Protein AF-A0A8S3BVC2-F1 (afdb_monomer)

Radius of gyration: 24.33 Å; Cα contacts (8 Å, |Δi|>4): 29; chains: 1; bounding box: 73×20×75 Å

pLDDT: mean 78.47, std 12.73, range [47.31, 93.12]

Secondary structure (DSSP, 8-state):
-HHHHHHHHHHHHHHHHHHHHHHHHHHHHHHHHHHHHHHHHHHHH--HHHHHHHHHHHHHHHHHHHHHHHHHHHHHHHHHHHHHHHS-TTS-HHHHHHHHHHHHHHHHHHHHHHHHHHHHHHHHHHHHHHHHHHHHHHHHHHT-

Solvent-accessible surface area (backbone atoms only — not comparable to full-atom values): 7921 Å² total; per-residue (Å²): 113,78,71,57,56,55,53,52,53,53,51,52,53,52,53,50,50,54,48,50,52,51,52,50,50,50,53,55,51,52,52,51,52,50,52,52,52,50,47,52,51,21,61,75,64,63,40,64,69,47,41,52,52,46,44,52,51,50,52,49,50,52,53,51,52,49,52,54,49,53,50,50,51,55,52,51,57,52,53,53,58,55,51,67,74,74,53,74,87,86,80,48,68,64,62,55,50,50,52,51,49,51,52,51,52,53,51,52,51,52,51,52,53,52,51,51,48,51,51,50,46,52,52,50,54,52,53,46,52,52,49,52,52,54,55,53,58,56,54,60,66,74,75,113

Mean predicted aligned error: 10.56 Å

Foldseek 3Di:
DVVVVVVVVVVVVVVVVVVVVVVVVVVVVVVVVVLVVLLVCCVVVLDLVSLVVSLVVLVVCLVVLVVVVVVVVVVVVVVVVVDVVPDDPPDCPPVVVVVVVVVVVVVVVSVVVNVVSVVSNVVSVVSSVVSVVVVVVVVVVVVD

Structure (mmCIF, N/CA/C/O backbone):
data_AF-A0A8S3BVC2-F1
#
_entry.id   AF-A0A8S3BVC2-F1
#
loop_
_atom_site.group_PDB
_atom_site.id
_atom_site.type_symbol
_atom_site.label_atom_id
_atom_site.label_alt_id
_atom_site.label_comp_id
_atom_site.label_asym_id
_atom_site.label_entity_id
_atom_site.label_seq_id
_atom_site.pdbx_PDB_ins_code
_atom_site.Cartn_x
_atom_site.Cartn_y
_atom_site.Cartn_z
_atom_site.occupancy
_atom_site.B_iso_or_equiv
_atom_site.auth_seq_id
_atom_site.auth_comp_id
_atom_site.auth_asym_id
_atom_site.auth_atom_id
_atom_site.pdbx_PDB_model_num
ATOM 1 N N . ILE A 1 1 ? -46.376 -0.079 21.364 1.00 54.66 1 ILE A N 1
ATOM 2 C CA . ILE A 1 1 ? -45.569 -0.757 22.411 1.00 54.66 1 ILE A CA 1
ATOM 3 C C . ILE A 1 1 ? -44.159 -0.161 22.379 1.00 54.66 1 ILE A C 1
ATOM 5 O O . ILE A 1 1 ? -43.435 -0.436 21.429 1.00 54.66 1 ILE A O 1
ATOM 9 N N . PRO A 1 2 ? -43.767 0.671 23.357 1.00 58.47 2 PRO A N 1
ATOM 10 C CA . PRO A 1 2 ? -42.506 1.430 23.322 1.00 58.47 2 PRO A CA 1
ATOM 11 C C . PRO A 1 2 ? -41.241 0.551 23.344 1.00 58.47 2 PRO A C 1
ATOM 13 O O . PRO A 1 2 ? -40.213 0.939 22.799 1.00 58.47 2 PRO A O 1
ATOM 16 N N . ARG A 1 3 ? -41.327 -0.673 23.888 1.00 56.53 3 ARG A N 1
ATOM 17 C CA . ARG A 1 3 ? -40.228 -1.658 23.869 1.00 56.53 3 ARG A CA 1
ATOM 18 C C . ARG A 1 3 ? -39.940 -2.253 22.486 1.00 56.5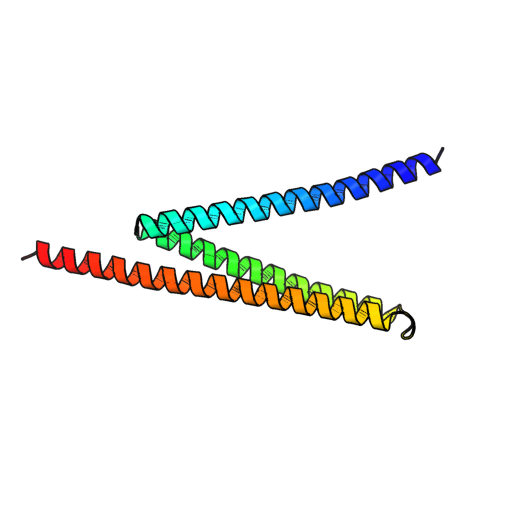3 3 ARG A C 1
ATOM 20 O O . ARG A 1 3 ? -38.829 -2.696 22.240 1.00 56.53 3 ARG A O 1
ATOM 27 N N . LEU A 1 4 ? -40.916 -2.262 21.576 1.00 55.09 4 LEU A N 1
ATOM 28 C CA . LEU A 1 4 ? -40.728 -2.824 20.233 1.00 55.09 4 LEU A CA 1
ATOM 29 C C . LEU A 1 4 ? -39.964 -1.845 19.323 1.00 55.09 4 LEU A C 1
ATOM 31 O O . LEU A 1 4 ? -39.118 -2.264 18.542 1.00 55.09 4 LEU A O 1
ATOM 35 N N . GLN A 1 5 ? -40.208 -0.537 19.477 1.00 55.53 5 GLN A N 1
ATOM 36 C CA . GLN A 1 5 ? -39.482 0.518 18.756 1.00 55.53 5 GLN A CA 1
ATOM 37 C C . GLN A 1 5 ? -37.995 0.573 19.124 1.00 55.53 5 GLN A C 1
ATOM 39 O O . GLN A 1 5 ? -37.171 0.802 18.247 1.00 55.53 5 GLN A O 1
ATOM 44 N N . THR A 1 6 ? -37.650 0.327 20.390 1.00 60.72 6 THR A N 1
ATOM 45 C CA . THR A 1 6 ? -36.255 0.310 20.866 1.00 60.72 6 THR A CA 1
ATOM 46 C C . THR A 1 6 ? -35.481 -0.900 20.345 1.00 60.72 6 THR A C 1
ATOM 48 O O . THR A 1 6 ? -34.317 -0.770 19.986 1.00 60.72 6 THR A O 1
ATOM 51 N N . VAL A 1 7 ? -36.122 -2.068 20.241 1.00 60.84 7 VAL A N 1
ATOM 52 C CA . VAL A 1 7 ? -35.497 -3.269 19.657 1.00 60.84 7 VAL A CA 1
ATOM 53 C C . VAL A 1 7 ? -35.303 -3.110 18.148 1.00 60.84 7 VAL A C 1
ATOM 55 O O . VAL A 1 7 ? -34.242 -3.446 17.627 1.00 60.84 7 VAL A O 1
ATOM 58 N N . LEU A 1 8 ? -36.291 -2.541 17.450 1.00 58.69 8 LEU A N 1
ATOM 59 C CA . LEU A 1 8 ? -36.182 -2.246 16.022 1.00 58.69 8 LEU A CA 1
ATOM 60 C C . LEU A 1 8 ? -35.085 -1.216 15.737 1.00 58.69 8 LEU A C 1
ATOM 62 O O . LEU A 1 8 ? -34.271 -1.482 14.865 1.00 58.69 8 LEU A O 1
ATOM 66 N N . SER A 1 9 ? -35.002 -0.109 16.490 1.00 58.19 9 SER A N 1
ATOM 67 C CA . SER A 1 9 ? -33.956 0.906 16.279 1.00 58.19 9 SER A CA 1
ATOM 68 C C . SER A 1 9 ? -32.550 0.366 16.549 1.00 58.19 9 SER A C 1
ATOM 70 O O . SER A 1 9 ? -31.628 0.651 15.791 1.00 58.19 9 SER A O 1
ATOM 72 N N . PHE A 1 10 ? -32.393 -0.456 17.591 1.00 60.22 10 PHE A N 1
ATOM 73 C CA . PHE A 1 10 ? -31.116 -1.090 17.921 1.00 60.22 10 PHE A CA 1
ATOM 74 C C . PHE A 1 10 ? -30.683 -2.092 16.842 1.00 60.22 10 PHE A C 1
ATOM 76 O O . PHE A 1 10 ? -29.515 -2.133 16.461 1.00 60.22 10 PHE A O 1
ATOM 83 N N . SER A 1 11 ? -31.637 -2.851 16.290 1.00 61.38 11 SER A N 1
ATOM 84 C CA . SER A 1 11 ? -31.380 -3.758 15.172 1.00 61.38 11 SER A CA 1
ATOM 85 C C . SER A 1 11 ? -30.939 -2.996 13.919 1.00 61.38 11 SER A C 1
ATOM 87 O O . SER A 1 11 ? -29.993 -3.425 13.263 1.00 61.38 11 SER A O 1
ATOM 89 N N . THR A 1 12 ? -31.559 -1.859 13.583 1.00 67.62 12 THR A N 1
ATOM 90 C CA . THR A 1 12 ? -31.132 -1.056 12.424 1.00 67.62 12 THR A CA 1
ATOM 91 C C . THR A 1 12 ? -29.743 -0.450 12.613 1.00 67.62 12 THR A C 1
ATOM 93 O O . THR A 1 12 ? -28.982 -0.398 11.649 1.00 67.62 12 THR A O 1
ATOM 96 N N . ASP A 1 13 ? -29.385 -0.019 13.825 1.00 67.81 13 ASP A N 1
ATOM 97 C CA . ASP A 1 13 ? -28.065 0.560 14.106 1.00 67.81 13 ASP A CA 1
ATOM 98 C C . ASP A 1 13 ? -26.930 -0.469 14.009 1.00 67.81 13 ASP A C 1
ATOM 100 O O . ASP A 1 13 ? -25.862 -0.152 13.475 1.00 67.81 13 ASP A O 1
ATOM 104 N N . ILE A 1 14 ? -27.157 -1.708 14.458 1.00 71.69 14 ILE A N 1
ATOM 105 C CA . ILE A 1 14 ? -26.187 -2.805 14.299 1.00 71.69 14 ILE A CA 1
ATOM 106 C C . ILE A 1 14 ? -25.999 -3.134 12.816 1.00 71.69 14 ILE A C 1
ATOM 108 O O . ILE A 1 14 ? -24.871 -3.098 12.323 1.00 71.69 14 ILE A O 1
ATOM 112 N N . TYR A 1 15 ? -27.098 -3.345 12.081 1.00 70.94 15 TYR A N 1
ATOM 113 C CA . TYR A 1 15 ? -27.049 -3.621 10.641 1.00 70.94 15 TYR A CA 1
ATOM 114 C C . TYR A 1 15 ? -26.345 -2.507 9.862 1.00 70.94 15 TYR A C 1
ATOM 116 O O . TYR A 1 15 ? -25.590 -2.770 8.929 1.00 70.94 15 TYR A O 1
ATOM 124 N N . ARG A 1 16 ? -26.557 -1.244 10.248 1.00 74.50 16 ARG A N 1
ATOM 125 C CA . ARG A 1 16 ? -25.924 -0.101 9.587 1.00 74.50 16 ARG A CA 1
ATOM 126 C C . ARG A 1 16 ? -24.416 -0.046 9.839 1.00 74.50 16 ARG A C 1
ATOM 128 O O . ARG A 1 16 ? -23.676 0.314 8.925 1.00 74.50 16 ARG A O 1
ATOM 135 N N . ARG A 1 17 ? -23.951 -0.413 11.040 1.00 75.06 17 ARG A N 1
ATOM 136 C CA . ARG A 1 17 ? -22.513 -0.508 11.349 1.00 75.06 17 ARG A CA 1
ATOM 137 C C . ARG A 1 17 ? -21.854 -1.661 10.601 1.00 75.06 17 ARG A C 1
ATOM 139 O O . ARG A 1 17 ? -20.815 -1.445 9.985 1.00 75.06 17 ARG A O 1
ATOM 146 N N . GLU A 1 18 ? -22.462 -2.843 10.600 1.00 81.12 18 GLU A N 1
ATOM 147 C CA . GLU A 1 18 ? -21.939 -4.003 9.865 1.00 81.12 18 GLU A CA 1
ATOM 148 C C . GLU A 1 18 ? -21.882 -3.743 8.357 1.00 81.12 18 GLU A C 1
ATOM 150 O O . GLU A 1 18 ? -20.869 -4.024 7.718 1.00 81.12 18 GLU A O 1
ATOM 155 N N . LEU A 1 19 ? -22.918 -3.110 7.795 1.00 81.44 19 LEU A N 1
ATOM 156 C CA . LEU A 1 19 ? -22.931 -2.691 6.396 1.00 81.44 19 LEU A CA 1
ATOM 157 C C . LEU A 1 19 ? -21.811 -1.685 6.096 1.00 81.44 19 LEU A C 1
ATOM 159 O O . LEU A 1 19 ? -21.128 -1.818 5.083 1.00 81.44 19 LEU A O 1
ATOM 163 N N . ALA A 1 20 ? -21.589 -0.697 6.970 1.00 80.44 20 ALA A N 1
ATOM 164 C CA . ALA A 1 20 ? -20.514 0.280 6.799 1.00 80.44 20 ALA A CA 1
ATOM 165 C C . ALA A 1 20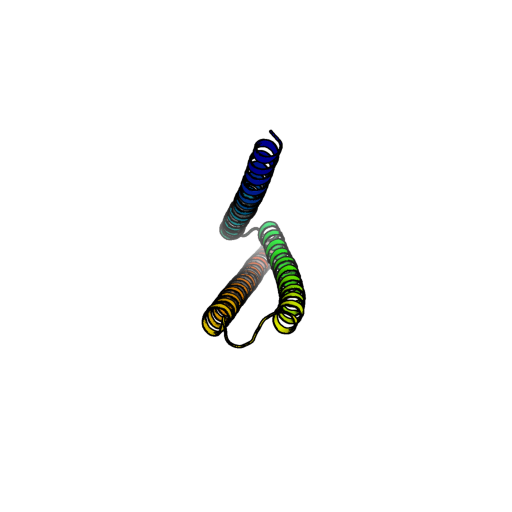 ? -19.125 -0.381 6.827 1.00 80.44 20 ALA A C 1
ATOM 167 O O . ALA A 1 20 ? -18.287 -0.069 5.981 1.00 80.44 20 ALA A O 1
ATOM 168 N N . PHE A 1 21 ? -18.900 -1.333 7.739 1.00 80.12 21 PHE A N 1
ATOM 169 C CA . PHE A 1 21 ? -17.676 -2.138 7.771 1.00 80.12 21 PHE A CA 1
ATOM 170 C C . PHE A 1 21 ? -17.513 -2.989 6.507 1.00 80.12 21 PHE A C 1
ATOM 172 O O . PHE A 1 21 ? -16.428 -3.015 5.929 1.00 80.12 21 PHE A O 1
ATOM 179 N N . GLY A 1 22 ? -18.583 -3.635 6.038 1.00 85.88 22 GLY A N 1
ATOM 180 C CA . GLY A 1 22 ? -18.565 -4.421 4.804 1.00 85.88 22 GLY A CA 1
ATOM 181 C C . GLY A 1 22 ? -18.206 -3.576 3.581 1.00 85.88 22 GLY A C 1
ATOM 182 O O . GLY A 1 22 ? -17.328 -3.948 2.804 1.00 85.88 22 GLY A O 1
ATOM 183 N N . ILE A 1 23 ? -18.818 -2.396 3.443 1.00 89.75 23 ILE A N 1
ATOM 184 C CA . ILE A 1 23 ? -18.512 -1.448 2.363 1.00 89.75 23 ILE A CA 1
ATOM 185 C C . ILE A 1 23 ? -17.051 -0.986 2.445 1.00 89.75 23 ILE A C 1
ATOM 187 O O . ILE A 1 23 ? -16.359 -0.974 1.427 1.00 89.75 23 ILE A O 1
ATOM 191 N N . LEU A 1 24 ? -16.556 -0.652 3.641 1.00 83.44 24 LEU A N 1
ATOM 192 C CA . LEU A 1 24 ? -15.162 -0.253 3.844 1.00 83.44 24 LEU A CA 1
ATOM 193 C C . LEU A 1 24 ? -14.188 -1.348 3.382 1.00 83.44 24 LEU A C 1
ATOM 195 O O . LEU A 1 24 ? -13.210 -1.059 2.693 1.00 83.44 24 LEU A O 1
ATOM 199 N N . LEU A 1 25 ? -14.480 -2.607 3.713 1.00 86.69 25 LEU A N 1
ATOM 200 C CA . LEU A 1 25 ? -13.650 -3.758 3.359 1.00 86.69 25 LEU A CA 1
ATOM 201 C C . LEU A 1 25 ? -13.620 -3.985 1.839 1.00 86.69 25 LEU A C 1
ATOM 203 O O . LEU A 1 25 ? -12.555 -4.223 1.269 1.00 86.69 25 LEU A O 1
ATOM 207 N N . VAL A 1 26 ? -14.761 -3.813 1.163 1.00 91.75 26 VAL A N 1
ATOM 208 C CA . VAL A 1 26 ? -14.852 -3.861 -0.308 1.00 91.75 26 VAL A CA 1
ATOM 209 C C . VAL A 1 26 ? -14.045 -2.735 -0.959 1.00 91.75 26 VAL A C 1
ATOM 211 O O . VAL A 1 26 ? -13.338 -2.974 -1.941 1.00 91.75 26 VAL A O 1
ATOM 214 N N . ILE A 1 27 ? -14.101 -1.515 -0.419 1.00 90.50 27 ILE A N 1
ATOM 215 C CA . ILE A 1 27 ? -13.327 -0.375 -0.936 1.00 90.50 27 ILE A CA 1
ATOM 216 C C . ILE A 1 27 ? -11.824 -0.643 -0.801 1.00 90.50 27 ILE A C 1
ATOM 218 O O . ILE A 1 27 ? -11.090 -0.514 -1.778 1.00 90.50 27 ILE A O 1
ATOM 222 N N . ILE A 1 28 ? -11.362 -1.069 0.376 1.00 88.88 28 ILE A N 1
ATOM 223 C CA . ILE A 1 28 ? -9.941 -1.360 0.613 1.00 88.88 28 ILE A CA 1
ATOM 224 C C . ILE A 1 28 ? -9.469 -2.516 -0.280 1.00 88.88 28 ILE A C 1
ATOM 226 O O . ILE A 1 28 ? -8.414 -2.418 -0.908 1.00 88.88 28 ILE A O 1
ATOM 230 N N . GLY A 1 29 ? -10.262 -3.586 -0.389 1.00 89.56 29 GLY A N 1
ATOM 231 C CA . GLY A 1 29 ? -9.930 -4.746 -1.215 1.00 89.56 29 GLY A CA 1
ATOM 232 C C . GLY A 1 29 ? -9.854 -4.412 -2.706 1.00 89.56 29 GLY A C 1
ATOM 233 O O . GLY A 1 29 ? -8.878 -4.756 -3.371 1.00 89.56 29 GLY A O 1
ATOM 234 N N . SER A 1 30 ? -10.847 -3.689 -3.231 1.00 92.50 30 SER A N 1
ATOM 235 C CA . SER A 1 30 ? -10.854 -3.261 -4.636 1.00 92.50 30 SER A CA 1
A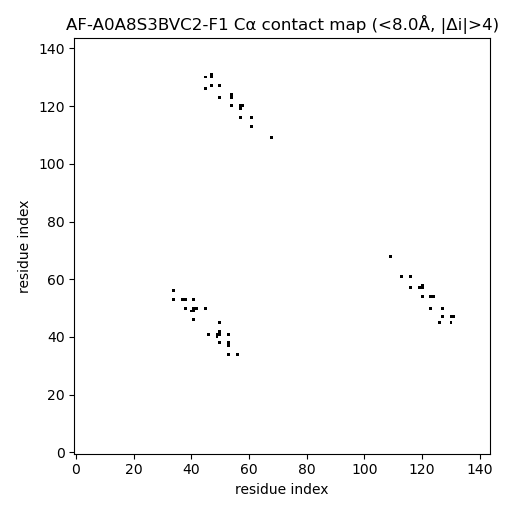TOM 236 C C . SER A 1 30 ? -9.698 -2.314 -4.956 1.00 92.50 30 SER A C 1
ATOM 238 O O . SER A 1 30 ? -9.037 -2.483 -5.982 1.00 92.50 30 SER A O 1
ATOM 240 N N . PHE A 1 31 ? -9.383 -1.378 -4.058 1.00 90.19 31 PHE A N 1
ATOM 241 C CA . PHE A 1 31 ? -8.241 -0.482 -4.221 1.00 90.19 31 PHE A CA 1
ATOM 242 C C . PHE A 1 31 ? -6.912 -1.248 -4.228 1.00 90.19 31 PHE A C 1
ATOM 244 O O . PHE A 1 31 ? -6.067 -1.005 -5.089 1.00 90.19 31 PHE A O 1
ATOM 251 N N . GLY A 1 32 ? -6.756 -2.230 -3.332 1.00 88.94 32 GLY A N 1
ATOM 252 C CA . GLY A 1 32 ? -5.588 -3.111 -3.297 1.00 88.94 32 GLY A CA 1
ATOM 253 C C . GLY A 1 32 ? -5.379 -3.853 -4.618 1.00 88.94 32 GLY A C 1
ATOM 254 O O . GLY A 1 32 ? -4.288 -3.803 -5.184 1.00 88.94 32 GLY A O 1
ATOM 255 N N . ILE A 1 33 ? -6.440 -4.456 -5.164 1.00 92.75 33 ILE A N 1
ATOM 256 C CA . ILE A 1 33 ? -6.392 -5.159 -6.456 1.00 92.75 33 ILE A CA 1
ATOM 257 C C . ILE A 1 33 ? -5.977 -4.208 -7.586 1.00 92.75 33 ILE A C 1
ATOM 259 O O . ILE A 1 33 ? -5.120 -4.557 -8.400 1.00 92.75 33 ILE A O 1
ATOM 263 N N . LEU A 1 34 ? -6.540 -2.996 -7.629 1.00 91.81 34 LEU A N 1
ATOM 264 C CA . LEU A 1 34 ? -6.1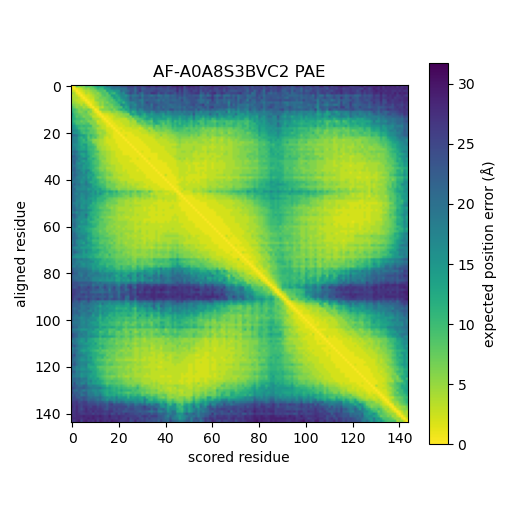92 -1.996 -8.643 1.00 91.81 34 LEU A CA 1
ATOM 265 C C . LEU A 1 34 ? -4.710 -1.613 -8.587 1.00 91.81 34 LEU A C 1
ATOM 267 O O . LEU A 1 34 ? -4.063 -1.543 -9.632 1.00 91.81 34 LEU A O 1
ATOM 271 N N . ILE A 1 35 ? -4.157 -1.414 -7.388 1.00 90.94 35 ILE A N 1
ATOM 272 C CA . ILE A 1 35 ? -2.734 -1.101 -7.201 1.00 90.94 35 ILE A CA 1
ATOM 273 C C . ILE A 1 35 ? -1.859 -2.261 -7.677 1.00 90.94 35 ILE A C 1
ATOM 275 O O . ILE A 1 35 ? -0.879 -2.031 -8.385 1.00 90.94 35 ILE A O 1
ATOM 279 N N . THR A 1 36 ? -2.213 -3.503 -7.341 1.00 91.31 36 THR A N 1
ATOM 280 C CA . THR A 1 36 ? -1.458 -4.686 -7.776 1.00 91.31 36 THR A CA 1
ATOM 281 C C . THR A 1 36 ? -1.471 -4.834 -9.296 1.00 91.31 36 THR A C 1
ATOM 283 O O . THR A 1 36 ? -0.416 -5.038 -9.897 1.00 91.31 36 THR A O 1
ATOM 286 N N . ILE A 1 37 ? -2.635 -4.678 -9.934 1.00 93.12 37 ILE A N 1
ATOM 287 C CA . ILE A 1 37 ? -2.757 -4.720 -11.398 1.00 93.12 37 ILE A CA 1
ATOM 288 C C . ILE A 1 37 ? -1.931 -3.596 -12.029 1.00 93.12 37 ILE A C 1
ATOM 290 O O . ILE A 1 37 ? -1.192 -3.837 -12.983 1.00 93.12 37 ILE A O 1
ATOM 294 N N . HIS A 1 38 ? -2.008 -2.379 -11.487 1.00 90.81 38 HIS A N 1
ATOM 295 C CA . HIS A 1 38 ? -1.241 -1.247 -11.998 1.00 90.81 38 HIS A CA 1
ATOM 296 C C . HIS A 1 38 ? 0.270 -1.481 -11.881 1.00 90.81 38 HIS A C 1
ATOM 298 O O . HIS A 1 38 ? 0.997 -1.259 -12.849 1.00 90.81 38 HIS A O 1
ATOM 304 N N . GLY A 1 39 ? 0.734 -1.999 -10.741 1.00 89.38 39 GLY A N 1
ATOM 305 C CA . GLY A 1 39 ? 2.130 -2.375 -10.526 1.00 89.38 39 GLY A CA 1
ATOM 306 C C . GLY A 1 39 ? 2.603 -3.454 -11.500 1.00 89.38 39 GLY A C 1
ATOM 307 O O . GLY A 1 39 ? 3.675 -3.321 -12.088 1.00 89.38 39 GLY A O 1
ATOM 308 N N . LEU A 1 40 ? 1.777 -4.475 -11.749 1.00 92.62 40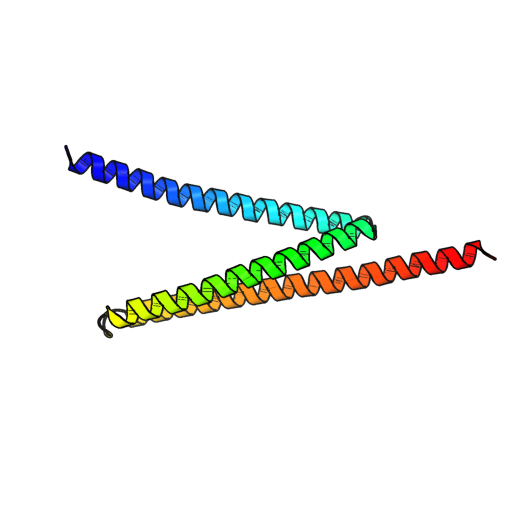 LEU A N 1
ATOM 309 C CA . LEU A 1 40 ? 2.078 -5.531 -12.716 1.00 92.62 40 LEU A CA 1
ATOM 310 C C . LEU A 1 40 ? 2.194 -4.978 -14.144 1.00 92.62 40 LEU A C 1
ATOM 312 O O . LEU A 1 40 ? 3.154 -5.285 -14.849 1.00 92.62 40 LEU A O 1
ATOM 316 N N . ILE A 1 41 ? 1.254 -4.130 -14.571 1.00 91.31 41 ILE A N 1
ATOM 317 C CA . ILE A 1 41 ? 1.288 -3.506 -15.902 1.00 91.31 41 ILE A CA 1
ATOM 318 C C . ILE A 1 41 ? 2.507 -2.585 -16.029 1.00 91.31 41 ILE A C 1
ATOM 320 O O . ILE A 1 41 ? 3.198 -2.621 -17.050 1.00 91.31 41 ILE A O 1
ATOM 324 N N . ALA A 1 42 ? 2.803 -1.774 -15.011 1.00 87.75 42 ALA A N 1
ATOM 325 C CA . ALA A 1 42 ? 3.970 -0.896 -15.001 1.00 87.75 42 ALA A CA 1
ATOM 326 C C . ALA A 1 42 ? 5.279 -1.696 -15.108 1.00 87.75 42 ALA A C 1
ATOM 328 O O . ALA A 1 42 ? 6.161 -1.323 -15.882 1.00 87.75 42 ALA A O 1
ATOM 329 N N . PHE A 1 43 ? 5.364 -2.827 -14.402 1.00 86.31 43 PHE A N 1
ATOM 330 C CA . PHE A 1 43 ? 6.502 -3.739 -14.455 1.00 86.31 43 PHE A CA 1
ATOM 331 C C . PHE A 1 43 ? 6.672 -4.380 -15.838 1.00 86.31 43 PHE A C 1
ATOM 333 O O . PHE A 1 43 ? 7.751 -4.308 -16.412 1.00 86.31 43 PHE A O 1
ATOM 340 N N . VAL A 1 44 ? 5.608 -4.955 -16.410 1.00 88.75 44 VAL A N 1
ATOM 341 C CA . VAL A 1 44 ? 5.672 -5.646 -17.713 1.00 88.75 44 VAL A CA 1
ATOM 342 C C . VAL A 1 44 ? 5.949 -4.675 -18.859 1.00 88.75 44 VAL A C 1
ATOM 344 O O . VAL A 1 44 ? 6.714 -4.980 -19.770 1.00 88.75 44 VAL A O 1
ATOM 347 N N . THR A 1 45 ? 5.320 -3.500 -18.843 1.00 87.62 45 THR A N 1
ATOM 348 C CA . THR A 1 45 ? 5.454 -2.539 -19.946 1.00 87.62 45 THR A CA 1
ATOM 349 C C . THR A 1 45 ? 6.756 -1.745 -19.899 1.00 87.62 45 THR A C 1
ATOM 351 O O . THR A 1 45 ? 7.103 -1.131 -20.910 1.00 87.62 45 THR A O 1
ATOM 354 N N . LEU A 1 46 ? 7.447 -1.717 -18.748 1.00 83.75 46 LEU A N 1
ATOM 355 C CA . LEU A 1 46 ? 8.668 -0.936 -18.491 1.00 83.75 46 LEU A CA 1
ATOM 356 C C . LEU A 1 46 ? 8.575 0.527 -18.964 1.00 83.75 46 LEU A C 1
ATOM 358 O O . LEU A 1 46 ? 9.572 1.178 -19.278 1.00 83.75 46 LEU A O 1
ATOM 362 N N . ARG A 1 47 ? 7.359 1.079 -19.029 1.00 85.62 47 ARG A N 1
ATOM 363 C CA . ARG A 1 47 ? 7.138 2.467 -19.428 1.00 85.62 47 ARG A CA 1
ATOM 364 C C . ARG A 1 47 ? 7.420 3.366 -18.235 1.00 85.62 47 ARG A C 1
ATOM 366 O O . ARG A 1 47 ? 6.696 3.320 -17.244 1.00 85.62 47 ARG A O 1
ATOM 373 N N . LEU A 1 48 ? 8.407 4.252 -18.378 1.00 83.06 48 LEU A N 1
ATOM 374 C CA . LEU A 1 48 ? 8.808 5.210 -17.337 1.00 83.06 48 LEU A CA 1
ATOM 375 C C . LEU A 1 48 ? 7.627 5.985 -16.748 1.00 83.06 48 LEU A C 1
ATOM 377 O O . LEU A 1 48 ? 7.570 6.191 -15.541 1.00 83.06 48 LEU A O 1
ATOM 381 N N . ILE A 1 49 ? 6.669 6.390 -17.586 1.00 85.69 49 ILE A N 1
ATOM 382 C CA . ILE A 1 49 ? 5.504 7.145 -17.123 1.00 85.69 49 ILE A CA 1
ATOM 383 C C . ILE A 1 49 ? 4.574 6.303 -16.238 1.00 85.69 49 ILE A C 1
ATOM 385 O O . ILE A 1 49 ? 4.096 6.808 -15.229 1.00 85.69 49 ILE A O 1
ATOM 389 N N . LEU A 1 50 ? 4.381 5.013 -16.545 1.00 86.38 50 LEU A N 1
ATOM 390 C CA . LEU A 1 50 ? 3.594 4.108 -15.700 1.00 86.38 50 LEU A CA 1
ATOM 391 C C . LEU A 1 50 ? 4.327 3.804 -14.387 1.00 86.38 50 LEU A C 1
ATOM 393 O O . LEU A 1 50 ? 3.705 3.819 -13.331 1.00 86.38 50 LEU A O 1
ATOM 397 N N . LEU A 1 51 ? 5.647 3.597 -14.435 1.00 88.69 51 LEU A N 1
ATOM 398 C CA . LEU A 1 51 ? 6.466 3.384 -13.236 1.00 88.69 51 LEU A CA 1
ATOM 399 C C . LEU A 1 51 ? 6.449 4.607 -12.304 1.00 88.69 51 LEU A C 1
ATOM 401 O O . LEU A 1 51 ? 6.303 4.442 -11.097 1.00 88.69 51 LEU A O 1
ATOM 405 N N . ARG A 1 52 ? 6.515 5.831 -12.850 1.00 88.44 52 ARG A N 1
ATOM 406 C CA . ARG A 1 52 ? 6.381 7.083 -12.078 1.00 88.44 52 ARG A CA 1
ATOM 407 C C . ARG A 1 52 ? 5.018 7.201 -11.404 1.00 88.44 52 ARG A C 1
ATOM 409 O O . ARG A 1 52 ? 4.957 7.537 -10.227 1.00 88.44 52 ARG A O 1
ATOM 416 N N . ILE A 1 53 ? 3.938 6.936 -12.143 1.00 90.25 53 ILE A N 1
ATOM 417 C CA . ILE A 1 53 ? 2.573 6.992 -11.599 1.00 90.25 53 ILE A CA 1
ATOM 418 C C . ILE A 1 53 ? 2.424 5.972 -10.467 1.00 90.25 53 ILE A C 1
ATOM 420 O O . ILE A 1 53 ? 1.960 6.329 -9.386 1.00 90.25 53 ILE A O 1
ATOM 424 N N . PHE A 1 54 ? 2.889 4.739 -10.678 1.00 90.56 54 PHE A N 1
ATOM 425 C CA . PHE A 1 54 ? 2.867 3.701 -9.655 1.00 90.56 54 PHE A CA 1
ATOM 426 C C . PHE A 1 54 ? 3.674 4.096 -8.410 1.00 90.56 54 PHE A C 1
ATOM 428 O O . PHE A 1 54 ? 3.178 3.961 -7.294 1.00 90.56 54 PHE A O 1
ATOM 435 N N . GLU A 1 55 ? 4.873 4.659 -8.581 1.00 90.81 55 GLU A N 1
ATOM 436 C CA . GLU A 1 55 ? 5.673 5.163 -7.462 1.00 90.81 55 GLU A CA 1
ATOM 437 C C . GLU A 1 55 ? 4.936 6.257 -6.670 1.00 90.81 55 GLU A C 1
ATOM 439 O O . GLU A 1 55 ? 4.891 6.210 -5.440 1.00 90.81 55 GLU A O 1
ATOM 444 N N . CYS A 1 56 ? 4.314 7.219 -7.359 1.00 91.62 56 CYS A N 1
ATOM 445 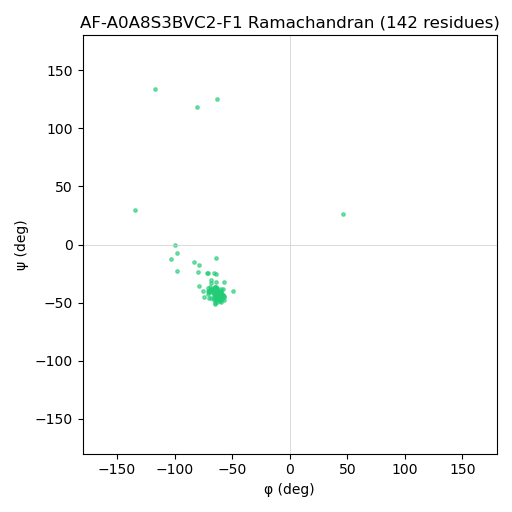C CA . CYS A 1 56 ? 3.509 8.259 -6.719 1.00 91.62 56 CYS A CA 1
ATOM 446 C C . CYS A 1 56 ? 2.333 7.665 -5.927 1.00 91.62 56 CYS A C 1
ATOM 448 O O . CYS A 1 56 ? 2.062 8.120 -4.815 1.00 91.62 56 CYS A O 1
ATOM 450 N N . CYS A 1 57 ? 1.664 6.634 -6.453 1.00 91.06 57 CYS A N 1
ATOM 451 C CA . CYS A 1 57 ? 0.605 5.926 -5.734 1.00 91.06 57 CYS A CA 1
ATOM 452 C C . CYS A 1 57 ? 1.124 5.261 -4.448 1.00 91.06 57 CYS A C 1
ATOM 454 O O . CYS A 1 57 ? 0.469 5.366 -3.411 1.00 91.06 57 CYS A O 1
ATOM 456 N N . LEU A 1 58 ? 2.301 4.625 -4.483 1.00 90.81 58 LEU A N 1
ATOM 457 C CA . LEU A 1 58 ? 2.908 4.008 -3.296 1.00 90.81 58 LEU A CA 1
ATOM 458 C C . LEU A 1 58 ? 3.265 5.047 -2.223 1.00 90.81 58 LEU A C 1
ATOM 460 O O . LEU A 1 58 ? 2.986 4.832 -1.043 1.00 90.81 58 LEU A O 1
ATOM 464 N N . TRP A 1 59 ? 3.817 6.197 -2.619 1.00 91.38 59 TRP A N 1
ATOM 465 C CA . TRP A 1 59 ? 4.078 7.306 -1.695 1.00 91.38 59 TRP A CA 1
ATOM 466 C C . TRP A 1 59 ? 2.800 7.839 -1.052 1.00 91.38 59 TRP A C 1
ATOM 468 O O . TRP A 1 59 ? 2.756 8.055 0.158 1.00 91.38 59 TRP A O 1
ATOM 478 N N . PHE A 1 60 ? 1.748 8.018 -1.849 1.00 91.25 60 PHE A N 1
ATOM 479 C CA . PHE A 1 60 ? 0.461 8.495 -1.356 1.00 91.25 60 PHE A CA 1
ATOM 480 C C . PHE A 1 60 ? -0.153 7.529 -0.332 1.00 91.25 60 PHE A C 1
ATOM 482 O O . PHE A 1 60 ? -0.595 7.961 0.733 1.00 91.25 60 PHE A O 1
ATOM 489 N N . LEU A 1 61 ? -0.103 6.221 -0.606 1.00 90.00 61 LEU A N 1
ATOM 490 C CA . LEU A 1 61 ? -0.519 5.176 0.335 1.00 90.00 61 LEU A CA 1
ATOM 491 C C . LEU A 1 61 ? 0.267 5.221 1.641 1.00 90.00 61 LEU A C 1
ATOM 493 O O . LEU A 1 61 ? -0.322 5.095 2.711 1.00 90.00 61 LEU A O 1
ATOM 497 N N . MET A 1 62 ? 1.582 5.415 1.560 1.00 89.25 62 MET A N 1
ATOM 498 C CA . MET A 1 62 ? 2.435 5.478 2.740 1.00 89.25 62 MET A CA 1
ATOM 499 C C . MET A 1 62 ? 2.106 6.699 3.610 1.00 89.25 62 MET A C 1
ATOM 501 O O . MET A 1 62 ? 2.016 6.574 4.829 1.00 89.25 62 MET A O 1
ATOM 505 N N . ILE A 1 63 ? 1.860 7.863 2.997 1.00 90.69 63 ILE A N 1
ATOM 506 C CA . ILE A 1 63 ? 1.480 9.089 3.717 1.00 90.69 63 ILE A CA 1
ATOM 507 C C . ILE A 1 63 ? 0.109 8.927 4.381 1.00 90.69 63 ILE A C 1
ATOM 509 O O . ILE A 1 63 ? -0.031 9.229 5.566 1.00 90.69 63 ILE A O 1
ATOM 513 N N . ILE A 1 64 ? -0.895 8.428 3.651 1.00 90.00 64 ILE A N 1
ATOM 514 C CA . ILE A 1 64 ? -2.239 8.214 4.208 1.00 90.00 64 ILE A CA 1
ATOM 515 C C . ILE A 1 64 ? -2.206 7.163 5.315 1.00 90.00 64 ILE A C 1
ATOM 517 O O . ILE A 1 64 ? -2.751 7.402 6.390 1.00 90.00 64 ILE A O 1
ATOM 521 N N . GLY A 1 65 ? -1.558 6.021 5.078 1.00 87.06 65 GLY A N 1
ATOM 522 C CA . GLY A 1 65 ? -1.428 4.956 6.070 1.00 87.06 65 GLY A CA 1
ATOM 523 C C . GLY A 1 65 ? -0.726 5.442 7.337 1.00 87.06 65 GLY A C 1
ATOM 524 O O . GLY A 1 65 ? -1.203 5.183 8.441 1.00 87.06 65 GLY A O 1
ATOM 525 N N . GLY A 1 66 ? 0.343 6.229 7.182 1.00 86.69 66 GLY A N 1
ATOM 526 C CA . GLY A 1 66 ? 1.034 6.879 8.293 1.00 86.69 66 GLY A CA 1
ATOM 527 C C . GLY A 1 66 ? 0.136 7.851 9.062 1.00 86.69 66 GLY A C 1
ATOM 528 O O . GLY A 1 66 ? 0.067 7.777 10.287 1.00 86.69 66 GLY A O 1
ATOM 529 N N . ALA A 1 67 ? -0.606 8.718 8.367 1.00 89.06 67 ALA A N 1
ATOM 530 C CA . ALA A 1 67 ? -1.527 9.665 8.997 1.00 89.06 67 ALA A CA 1
ATOM 531 C C . ALA A 1 67 ? -2.647 8.956 9.777 1.00 89.06 67 ALA A C 1
ATOM 533 O O . ALA A 1 67 ? -2.908 9.306 10.927 1.00 89.06 67 ALA A O 1
ATOM 534 N N . VAL A 1 68 ? -3.267 7.926 9.188 1.00 86.75 68 VAL A N 1
ATOM 535 C CA . VAL A 1 68 ? -4.297 7.108 9.853 1.00 86.75 68 VAL A CA 1
ATOM 536 C C . VAL A 1 68 ? -3.719 6.394 11.075 1.00 86.75 68 VAL A C 1
ATOM 538 O O . VAL A 1 68 ? -4.358 6.385 12.126 1.00 86.75 68 VAL A O 1
ATOM 541 N N . GLY A 1 69 ? -2.499 5.858 10.977 1.00 84.25 69 GLY A N 1
ATOM 542 C CA . GLY A 1 69 ? -1.802 5.235 12.104 1.00 84.25 69 GLY A CA 1
ATOM 543 C C . GLY A 1 69 ? -1.548 6.208 13.258 1.00 84.25 69 GLY A C 1
ATOM 544 O O . GLY A 1 69 ? -1.869 5.896 14.402 1.00 84.25 69 GLY A O 1
ATOM 545 N N . ILE A 1 70 ? -1.041 7.411 12.967 1.00 86.56 70 ILE A N 1
ATOM 546 C CA . ILE A 1 70 ? -0.783 8.449 13.980 1.00 86.56 70 ILE A CA 1
ATOM 547 C C . ILE A 1 70 ? -2.086 8.879 14.661 1.00 86.56 70 ILE A C 1
ATOM 549 O O . ILE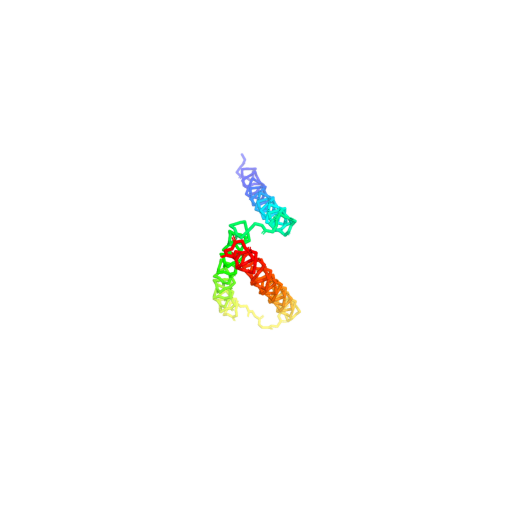 A 1 70 ? -2.148 8.928 15.889 1.00 86.56 70 ILE A O 1
ATOM 553 N N . ILE A 1 71 ? -3.140 9.147 13.883 1.00 86.56 71 ILE A N 1
ATOM 554 C CA . ILE A 1 71 ? -4.459 9.504 14.423 1.00 86.56 71 ILE A CA 1
ATOM 555 C C . ILE A 1 71 ? -4.983 8.372 15.315 1.00 86.56 71 ILE A C 1
ATOM 557 O O . ILE A 1 71 ? -5.426 8.635 16.431 1.00 86.56 71 ILE A O 1
ATOM 561 N N . GLY A 1 72 ? -4.875 7.119 14.867 1.00 82.75 72 GLY A N 1
ATOM 562 C CA . GLY A 1 72 ? -5.285 5.947 15.640 1.00 82.75 72 GLY A CA 1
ATOM 563 C C . GLY A 1 72 ? -4.579 5.846 16.993 1.00 82.75 72 GLY A C 1
ATOM 564 O O . GLY A 1 72 ? -5.239 5.633 18.007 1.00 82.75 72 GLY A O 1
ATOM 565 N N . ILE A 1 73 ? -3.262 6.077 17.036 1.00 82.38 73 ILE A N 1
ATOM 566 C CA . ILE A 1 73 ? -2.479 6.054 18.283 1.00 82.38 73 ILE A CA 1
ATOM 567 C C . ILE A 1 73 ? -2.904 7.187 19.227 1.00 82.38 73 ILE A C 1
ATOM 569 O O . ILE A 1 73 ? -3.077 6.955 20.424 1.00 82.38 73 ILE A O 1
ATOM 573 N N . ILE A 1 74 ? -3.108 8.402 18.705 1.00 84.50 74 ILE A N 1
ATOM 574 C CA . ILE A 1 74 ? -3.541 9.549 19.517 1.00 84.50 74 ILE A CA 1
ATOM 575 C C . ILE A 1 74 ? -4.899 9.253 20.159 1.00 84.50 74 ILE A C 1
ATOM 577 O O . ILE A 1 74 ? -5.050 9.414 21.370 1.00 84.50 74 ILE A O 1
ATOM 581 N N . PHE A 1 75 ? -5.870 8.771 19.382 1.00 81.88 75 PHE A N 1
ATOM 582 C CA . PHE A 1 75 ? -7.192 8.429 19.907 1.00 81.88 75 PHE A CA 1
ATOM 583 C C . PHE A 1 75 ? -7.146 7.263 20.900 1.00 81.88 75 PHE A C 1
ATOM 585 O O . PHE A 1 75 ? -7.781 7.358 21.948 1.00 81.88 75 PHE A O 1
ATOM 592 N N . ALA A 1 76 ? -6.364 6.211 20.632 1.00 72.88 76 ALA A N 1
ATOM 593 C CA . ALA A 1 76 ? -6.195 5.094 21.564 1.00 72.88 76 ALA A CA 1
ATOM 594 C C . ALA A 1 76 ? -5.652 5.571 22.923 1.00 72.88 76 ALA A C 1
ATOM 596 O O . ALA A 1 76 ? -6.209 5.235 23.965 1.00 72.88 76 ALA A O 1
ATOM 597 N N . SER A 1 77 ? -4.646 6.454 22.915 1.00 75.25 77 SER A N 1
ATOM 598 C CA . SER A 1 77 ? -4.074 7.002 24.152 1.00 75.25 77 SER A CA 1
ATOM 599 C C . SER A 1 77 ? -5.065 7.846 24.963 1.00 75.25 77 SER A C 1
ATOM 601 O O . SER A 1 77 ? -5.017 7.846 26.193 1.00 75.25 77 SER A O 1
ATOM 603 N N . GLN A 1 78 ? -5.992 8.541 24.293 1.00 78.75 78 GLN A N 1
ATOM 604 C CA . GLN A 1 78 ? -7.051 9.290 24.969 1.00 78.75 78 GLN A CA 1
ATOM 605 C C . GLN A 1 78 ? -8.061 8.342 25.619 1.00 78.75 78 GLN A C 1
ATOM 607 O O . GLN A 1 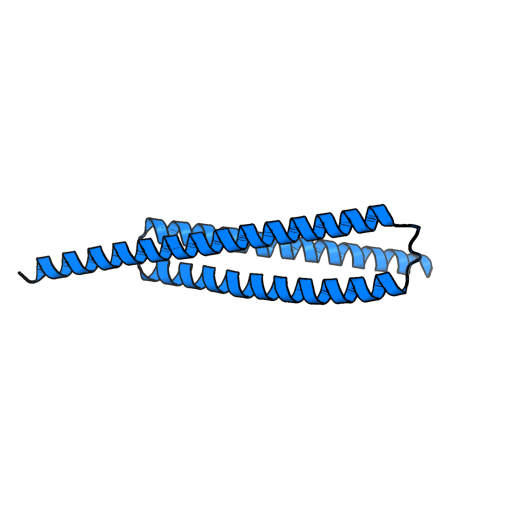78 ? -8.408 8.533 26.782 1.00 78.75 78 GLN A O 1
ATOM 612 N N . VAL A 1 79 ? -8.498 7.306 24.898 1.00 68.88 79 VAL A N 1
ATOM 613 C CA . VAL A 1 79 ? -9.476 6.322 25.389 1.00 68.88 79 VAL A CA 1
ATOM 614 C C . VAL A 1 79 ? -8.939 5.556 26.605 1.00 68.88 79 VAL A C 1
ATOM 616 O O . VAL A 1 79 ? -9.647 5.450 27.608 1.00 68.88 79 VAL A O 1
ATOM 619 N N . ASP A 1 80 ? -7.672 5.135 26.582 1.00 66.12 80 ASP A N 1
ATOM 620 C CA . ASP A 1 80 ? -7.009 4.477 27.720 1.00 66.12 80 ASP A CA 1
ATOM 621 C C . ASP A 1 80 ? -6.975 5.362 28.981 1.00 66.12 80 ASP A C 1
ATOM 623 O O . ASP A 1 80 ? -7.176 4.890 30.109 1.00 66.12 80 ASP A O 1
ATOM 627 N N . GLY A 1 81 ? -6.760 6.670 28.806 1.00 64.75 81 GLY A N 1
ATOM 628 C CA . GLY A 1 81 ? -6.779 7.650 29.895 1.00 64.75 81 GLY A CA 1
ATOM 629 C C . GLY A 1 81 ? -8.151 7.780 30.566 1.00 64.75 81 GLY A C 1
ATOM 630 O O . GLY A 1 81 ? -8.230 7.902 31.788 1.00 64.75 81 GLY A O 1
ATOM 631 N N . PHE A 1 82 ? -9.239 7.686 29.796 1.00 63.25 82 PHE A N 1
ATOM 632 C CA . PHE A 1 82 ? -10.602 7.730 30.336 1.00 63.25 82 PHE A CA 1
ATOM 633 C C . PHE A 1 82 ? -11.004 6.422 31.035 1.00 63.25 82 PHE A C 1
ATOM 635 O O . PHE A 1 82 ? -11.629 6.455 32.096 1.00 63.25 82 PHE A O 1
ATOM 642 N N . ILE A 1 83 ? -10.628 5.265 30.481 1.00 61.72 83 ILE A N 1
ATOM 643 C CA . ILE A 1 83 ? -10.986 3.952 31.045 1.00 61.72 83 ILE A CA 1
ATOM 644 C C . ILE A 1 83 ? -10.233 3.694 32.358 1.00 61.72 83 ILE A C 1
ATOM 646 O O . ILE A 1 83 ? -10.827 3.215 33.329 1.00 61.72 83 ILE A O 1
ATOM 650 N N . SER A 1 84 ? -8.952 4.064 32.432 1.00 59.97 84 SER A N 1
ATOM 651 C CA . SER A 1 84 ? -8.136 3.905 33.647 1.00 59.97 84 SER A CA 1
ATOM 652 C C . SER A 1 84 ? -8.604 4.771 34.824 1.00 59.97 84 SER A C 1
ATOM 654 O O . SER A 1 84 ? -8.398 4.386 35.973 1.00 59.97 84 SER A O 1
ATOM 656 N N . GLN A 1 85 ? -9.293 5.889 34.566 1.00 59.75 85 GLN A N 1
ATOM 657 C CA . GLN A 1 85 ? -9.908 6.714 35.614 1.00 59.75 85 GLN A CA 1
ATOM 658 C C . GLN A 1 85 ? -11.244 6.166 36.136 1.00 59.75 85 GLN A C 1
ATOM 660 O O . GLN A 1 85 ? -11.625 6.500 37.257 1.00 59.75 85 GLN A O 1
ATOM 665 N N . SER A 1 86 ? -11.968 5.348 35.360 1.00 57.16 86 SER A N 1
ATOM 666 C CA . SER A 1 86 ? -13.342 4.935 35.704 1.00 57.16 86 SER A CA 1
ATOM 667 C C . SER A 1 86 ? -13.471 3.506 36.253 1.00 57.16 86 SER A C 1
ATOM 669 O O . SER A 1 86 ? -14.516 3.151 36.798 1.00 57.16 86 SER A O 1
ATOM 671 N N . THR A 1 87 ? -12.426 2.677 36.142 1.00 57.75 87 THR A N 1
ATOM 672 C CA . THR A 1 87 ? -12.553 1.219 36.320 1.00 57.75 87 THR A CA 1
ATOM 673 C C . THR A 1 87 ? -11.737 0.689 37.505 1.00 57.75 87 THR A C 1
ATOM 675 O O . THR A 1 87 ? -10.567 1.017 37.674 1.00 57.75 87 THR A O 1
ATOM 678 N N . ASN A 1 88 ? -12.357 -0.160 38.332 1.00 57.78 88 ASN A N 1
ATOM 679 C CA . ASN A 1 88 ? -11.743 -0.796 39.503 1.00 57.78 88 ASN A CA 1
ATOM 680 C C . ASN A 1 88 ? -10.575 -1.730 39.078 1.00 57.78 88 ASN A C 1
ATOM 682 O O . ASN A 1 88 ? -10.804 -2.632 38.267 1.00 57.78 88 ASN A O 1
ATOM 686 N N . PRO A 1 89 ? -9.346 -1.564 39.612 1.00 58.16 89 PRO A N 1
ATOM 687 C CA . PRO A 1 89 ? -8.122 -2.203 39.101 1.00 58.16 89 PRO A CA 1
ATOM 688 C C . PRO A 1 89 ? -8.071 -3.741 39.184 1.00 58.16 89 PRO A C 1
ATOM 690 O O . PRO A 1 89 ? -7.197 -4.347 38.569 1.00 58.16 89 PRO A O 1
ATOM 693 N N . ASN A 1 90 ? -8.996 -4.387 39.902 1.00 57.44 90 ASN A N 1
ATOM 694 C CA . ASN A 1 90 ? -8.933 -5.827 40.184 1.00 57.44 90 ASN A CA 1
ATOM 695 C C . ASN A 1 90 ? -9.773 -6.732 39.263 1.00 57.44 90 ASN A C 1
ATOM 697 O O . ASN A 1 90 ? -9.664 -7.949 39.385 1.00 57.44 90 ASN A O 1
ATOM 701 N N . VAL A 1 91 ? -10.613 -6.199 38.366 1.00 58.03 91 VAL A N 1
ATOM 702 C CA . VAL A 1 91 ? -11.607 -7.038 37.653 1.00 58.03 91 VAL A CA 1
ATOM 703 C C . VAL A 1 91 ? -11.161 -7.480 36.247 1.00 58.03 91 VAL A C 1
ATOM 705 O O . VAL A 1 91 ? -11.600 -8.529 35.795 1.00 58.03 91 VAL A O 1
ATOM 708 N N . ASN A 1 92 ? -10.231 -6.781 35.577 1.00 58.50 92 ASN A N 1
ATOM 709 C CA . ASN A 1 92 ? -10.000 -6.962 34.127 1.00 58.50 92 ASN A CA 1
ATOM 710 C C . ASN A 1 92 ? -8.520 -7.081 33.685 1.00 58.50 92 ASN A C 1
ATOM 712 O O . ASN A 1 92 ? -8.182 -6.708 32.561 1.00 58.50 92 ASN A O 1
ATOM 716 N N . GLN A 1 93 ? -7.616 -7.609 34.519 1.00 60.56 93 GLN A N 1
ATOM 717 C CA . GLN A 1 93 ? -6.191 -7.754 34.150 1.00 60.56 93 GLN A CA 1
ATOM 718 C C . GLN A 1 93 ? -5.955 -8.589 32.874 1.00 60.56 93 GLN A C 1
ATOM 720 O O . GLN A 1 93 ? -5.023 -8.304 32.125 1.00 60.56 93 GLN A O 1
ATOM 725 N N . THR A 1 94 ? -6.804 -9.583 32.599 1.00 62.12 94 THR A N 1
ATOM 726 C CA . THR A 1 94 ? -6.731 -10.419 31.388 1.00 62.12 94 THR A CA 1
ATOM 727 C C . THR A 1 94 ? -7.212 -9.682 30.139 1.00 62.12 94 THR A C 1
ATOM 729 O O . THR A 1 94 ? -6.506 -9.681 29.136 1.00 62.12 94 THR A O 1
ATOM 732 N N . ALA A 1 95 ? -8.343 -8.974 30.212 1.00 65.38 95 ALA A N 1
ATOM 733 C CA . ALA A 1 95 ? -8.866 -8.181 29.095 1.00 65.38 95 ALA A CA 1
ATOM 734 C C . ALA A 1 95 ? -7.910 -7.040 28.696 1.00 65.38 95 ALA A C 1
ATOM 736 O O . ALA A 1 95 ? -7.693 -6.787 27.515 1.00 65.38 95 ALA A O 1
ATOM 737 N N . TYR A 1 96 ? -7.264 -6.408 29.680 1.00 66.38 96 TYR A N 1
ATOM 738 C CA . TYR A 1 96 ? -6.270 -5.360 29.437 1.00 66.38 96 TYR A CA 1
ATOM 739 C C . TYR A 1 96 ? -4.980 -5.899 28.790 1.00 66.38 96 TYR A C 1
ATOM 741 O O . TYR A 1 96 ? -4.340 -5.217 27.988 1.00 66.38 96 TYR A O 1
ATOM 749 N N . ALA A 1 97 ? -4.585 -7.134 29.116 1.00 69.38 97 ALA A N 1
ATOM 750 C CA . ALA A 1 97 ? -3.449 -7.794 28.477 1.00 69.38 97 ALA A CA 1
ATOM 751 C C . ALA A 1 97 ? -3.760 -8.196 27.023 1.00 69.38 97 ALA A C 1
ATOM 753 O O . ALA A 1 97 ? -2.906 -8.019 26.152 1.00 69.38 97 ALA A O 1
ATOM 754 N N . GLU A 1 98 ? -4.973 -8.683 26.746 1.00 74.25 98 GLU A N 1
ATOM 755 C CA . GLU A 1 98 ? -5.427 -9.014 25.388 1.00 74.25 98 GLU A CA 1
ATOM 756 C C . GLU A 1 98 ? -5.535 -7.773 24.495 1.00 74.25 98 GLU A C 1
ATOM 758 O O . GLU A 1 98 ? -5.066 -7.797 23.358 1.00 74.25 98 GLU A O 1
ATOM 763 N N . GLU A 1 99 ? -6.060 -6.661 25.014 1.00 71.06 99 GLU A N 1
ATOM 764 C CA . GLU A 1 99 ? -6.143 -5.393 24.283 1.00 71.06 99 GLU A CA 1
ATOM 765 C C . GLU A 1 99 ? -4.752 -4.859 23.910 1.00 71.06 99 GLU A C 1
ATOM 767 O O . GLU A 1 99 ? -4.508 -4.485 22.760 1.00 71.06 99 GLU A O 1
ATOM 772 N N . LYS A 1 100 ? -3.787 -4.924 24.838 1.00 71.50 100 LYS A N 1
ATOM 773 C CA . LYS A 1 100 ? -2.386 -4.566 24.559 1.00 71.50 100 LYS A CA 1
ATOM 774 C C . LYS A 1 100 ? -1.717 -5.499 23.557 1.00 71.50 100 LYS A C 1
ATOM 776 O O . LYS A 1 100 ? -0.938 -5.032 22.725 1.00 71.50 100 LYS A O 1
ATOM 781 N N . LEU A 1 101 ? -2.009 -6.799 23.616 1.00 77.38 101 LEU A N 1
ATOM 782 C CA . LEU A 1 101 ? -1.505 -7.770 22.646 1.00 77.38 101 LEU A CA 1
ATOM 783 C C . LEU A 1 101 ? -2.062 -7.479 21.246 1.00 77.38 101 LEU A C 1
ATOM 785 O O . LEU A 1 101 ? -1.294 -7.430 20.287 1.00 77.38 101 LEU A O 1
ATOM 789 N N . MET A 1 102 ? -3.368 -7.219 21.130 1.00 75.88 102 MET A N 1
ATOM 790 C CA . MET A 1 102 ? -4.014 -6.842 19.870 1.00 75.88 102 MET A CA 1
ATOM 791 C C . MET A 1 102 ? -3.467 -5.523 19.315 1.00 75.88 102 MET A C 1
ATOM 793 O O . MET A 1 102 ? -3.192 -5.430 18.117 1.00 75.88 102 MET A O 1
ATOM 797 N N . LEU A 1 103 ? -3.239 -4.522 20.171 1.00 77.19 103 LEU A N 1
ATOM 798 C CA . LEU A 1 103 ? -2.608 -3.259 19.785 1.00 77.19 103 LEU A CA 1
ATOM 799 C C . LEU A 1 103 ? -1.185 -3.490 19.249 1.00 77.19 103 LEU A C 1
ATOM 801 O O . LEU A 1 103 ? -0.823 -2.958 18.198 1.00 77.19 103 LEU A O 1
ATOM 805 N N . GLY A 1 104 ? -0.401 -4.332 19.930 1.00 77.12 104 GLY A N 1
ATOM 806 C CA . GLY A 1 104 ? 0.945 -4.720 19.505 1.00 77.12 104 GLY A CA 1
ATOM 807 C C . GLY A 1 104 ? 0.958 -5.471 18.170 1.00 77.12 104 GLY A C 1
ATOM 808 O O . GLY A 1 104 ? 1.765 -5.154 17.296 1.00 77.12 104 GLY A O 1
ATOM 809 N N . MET A 1 105 ? 0.034 -6.414 17.970 1.00 82.19 105 MET A N 1
ATOM 810 C CA . MET A 1 105 ? -0.116 -7.150 16.709 1.00 82.19 105 MET A CA 1
ATOM 811 C C . MET A 1 105 ? -0.508 -6.228 15.548 1.00 82.19 105 MET A C 1
ATOM 813 O O . MET A 1 105 ? 0.103 -6.295 14.481 1.00 82.19 105 MET A O 1
ATOM 817 N N . ASN A 1 106 ? -1.474 -5.330 15.758 1.00 82.12 106 ASN A N 1
ATOM 818 C CA . ASN A 1 106 ? -1.904 -4.369 14.741 1.00 82.12 106 ASN A CA 1
ATOM 819 C C . ASN A 1 106 ? -0.789 -3.370 14.393 1.00 82.12 106 ASN A C 1
ATOM 821 O O . ASN A 1 106 ? -0.577 -3.067 13.218 1.00 82.12 106 ASN A O 1
ATOM 825 N N . GLY A 1 107 ? -0.029 -2.909 15.392 1.00 81.00 107 GLY A N 1
ATOM 826 C CA . GLY A 1 107 ? 1.157 -2.079 15.181 1.00 81.00 107 GLY A CA 1
ATOM 827 C C . GLY A 1 107 ? 2.244 -2.803 14.380 1.00 81.00 107 GLY A C 1
ATOM 828 O O . GLY A 1 107 ? 2.785 -2.246 13.424 1.00 81.00 107 GLY A O 1
ATOM 829 N N . GLY A 1 108 ? 2.517 -4.070 14.706 1.00 83.38 108 GLY A N 1
ATOM 830 C CA . GLY A 1 108 ? 3.457 -4.910 13.959 1.00 83.38 108 GLY A CA 1
ATOM 831 C C . GLY A 1 108 ? 3.041 -5.113 12.498 1.00 83.38 108 GLY A C 1
ATOM 832 O O . GLY A 1 108 ? 3.867 -4.967 11.595 1.00 83.38 108 GLY A O 1
ATOM 833 N N . LEU A 1 109 ? 1.753 -5.367 12.246 1.00 85.38 109 LEU A N 1
ATOM 834 C CA . LEU A 1 109 ? 1.203 -5.483 10.894 1.00 85.38 109 LEU A CA 1
ATOM 835 C C . LEU A 1 109 ? 1.365 -4.172 10.104 1.00 85.38 109 LEU A C 1
ATOM 837 O O . LEU A 1 109 ? 1.766 -4.195 8.940 1.00 85.38 109 LEU A O 1
ATOM 841 N N . ALA A 1 110 ? 1.103 -3.024 10.734 1.00 83.50 110 ALA A N 1
ATOM 842 C CA . ALA A 1 110 ? 1.262 -1.714 10.103 1.00 83.50 110 ALA A CA 1
ATOM 843 C C . ALA A 1 110 ? 2.725 -1.4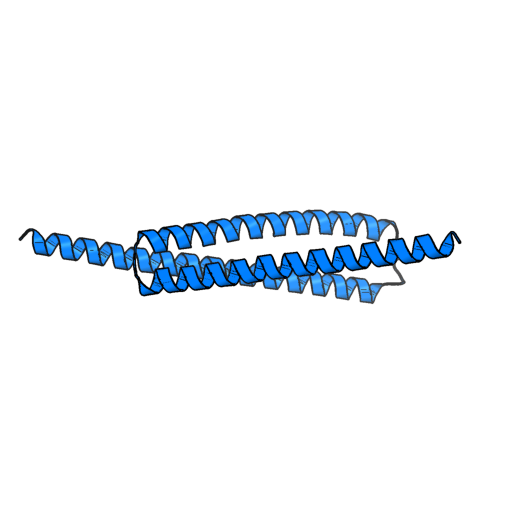20 9.722 1.00 83.50 110 ALA A C 1
ATOM 845 O O . ALA A 1 110 ? 2.990 -0.902 8.631 1.00 83.50 110 ALA A O 1
ATOM 846 N N . LEU A 1 111 ? 3.684 -1.798 10.575 1.00 85.12 111 LEU A N 1
ATOM 847 C CA . LEU A 1 111 ? 5.113 -1.695 10.265 1.00 85.12 111 LEU A CA 1
ATOM 848 C C . LEU A 1 111 ? 5.508 -2.610 9.103 1.00 85.12 111 LEU A C 1
ATOM 850 O O . LEU A 1 111 ? 6.207 -2.169 8.192 1.00 85.12 111 LEU A O 1
ATOM 854 N N . PHE A 1 112 ? 5.025 -3.854 9.093 1.00 87.94 112 PHE A N 1
ATOM 855 C CA . PHE A 1 112 ? 5.278 -4.795 8.001 1.00 87.94 112 PHE A CA 1
ATOM 856 C C . PHE A 1 112 ? 4.742 -4.276 6.657 1.00 87.94 112 PHE A C 1
ATOM 858 O O . PHE A 1 112 ? 5.448 -4.304 5.645 1.00 87.94 112 PHE A O 1
ATOM 865 N N . MET A 1 113 ? 3.521 -3.735 6.646 1.00 86.62 113 MET A N 1
ATOM 866 C CA . MET A 1 113 ? 2.933 -3.112 5.457 1.00 86.62 113 MET A CA 1
ATOM 867 C C . MET A 1 113 ? 3.742 -1.895 4.991 1.00 86.62 113 MET A C 1
ATOM 869 O O . MET A 1 113 ? 4.017 -1.759 3.799 1.00 86.62 113 MET A O 1
ATOM 873 N N . SER A 1 114 ? 4.187 -1.044 5.919 1.00 87.88 114 SER A N 1
ATOM 874 C CA . SER A 1 114 ? 5.016 0.130 5.604 1.00 87.88 114 SER A CA 1
ATOM 875 C C . SER A 1 114 ? 6.366 -0.264 4.999 1.00 87.88 114 SER A C 1
ATOM 877 O O . SER A 1 114 ? 6.796 0.318 4.004 1.00 87.88 114 SER A O 1
ATOM 879 N N . LEU A 1 115 ? 7.011 -1.297 5.548 1.00 90.44 115 LEU A N 1
ATOM 880 C CA . LEU A 1 115 ? 8.256 -1.846 5.012 1.00 90.44 115 LEU A CA 1
ATOM 881 C C . LEU A 1 115 ? 8.050 -2.423 3.604 1.00 90.44 115 LEU A C 1
ATOM 883 O O . LEU A 1 115 ? 8.863 -2.193 2.712 1.00 90.44 115 LEU A O 1
ATOM 887 N N . THR A 1 116 ? 6.939 -3.128 3.387 1.00 89.81 116 THR A N 1
ATOM 888 C CA . THR A 1 116 ? 6.582 -3.693 2.079 1.00 89.81 116 THR A CA 1
ATOM 889 C C . THR A 1 116 ? 6.399 -2.593 1.029 1.00 89.81 116 THR A C 1
ATOM 891 O O . THR A 1 116 ? 6.928 -2.704 -0.078 1.00 89.81 116 THR A O 1
ATOM 894 N N . LEU A 1 117 ? 5.718 -1.495 1.378 1.00 89.06 117 LEU A N 1
ATOM 895 C CA . LEU A 1 117 ? 5.576 -0.326 0.502 1.00 89.06 117 LEU A CA 1
ATOM 896 C C . LEU A 1 117 ? 6.932 0.320 0.190 1.00 89.06 117 LEU A C 1
ATOM 898 O O . LEU A 1 117 ? 7.204 0.635 -0.969 1.00 89.06 117 LEU A O 1
ATOM 902 N N . LEU A 1 118 ? 7.802 0.464 1.194 1.00 91.88 118 LEU A N 1
ATOM 903 C CA . LEU A 1 118 ? 9.145 1.017 1.017 1.00 91.88 118 LEU A CA 1
ATOM 904 C C . LEU A 1 118 ? 9.991 0.168 0.058 1.00 91.88 118 LEU A C 1
ATOM 906 O O . LEU A 1 118 ? 10.624 0.710 -0.848 1.00 91.88 118 LEU A O 1
ATOM 910 N N . ILE A 1 119 ? 9.964 -1.159 0.212 1.00 92.81 119 ILE A N 1
ATOM 911 C CA . ILE A 1 119 ? 10.643 -2.091 -0.699 1.00 92.81 119 ILE A CA 1
ATOM 912 C C . ILE A 1 119 ? 10.099 -1.930 -2.124 1.00 92.81 119 ILE A C 1
ATOM 914 O O . ILE A 1 119 ? 10.882 -1.840 -3.070 1.00 92.81 119 ILE A O 1
ATOM 918 N N . GLY A 1 120 ? 8.776 -1.820 -2.286 1.00 89.50 120 GLY A N 1
ATOM 919 C CA . GLY A 1 120 ? 8.148 -1.561 -3.583 1.00 89.50 120 GLY A CA 1
ATOM 920 C C . GLY A 1 120 ? 8.663 -0.279 -4.247 1.00 89.50 120 GLY A C 1
ATOM 921 O O . GLY A 1 120 ? 9.023 -0.300 -5.423 1.00 89.50 120 GLY A O 1
ATOM 922 N N . ILE A 1 121 ? 8.778 0.818 -3.492 1.00 91.56 121 ILE A N 1
ATOM 923 C CA . ILE A 1 121 ? 9.319 2.094 -3.988 1.00 91.56 121 ILE A CA 1
ATOM 924 C C . ILE A 1 121 ? 10.775 1.932 -4.446 1.00 91.56 121 ILE A C 1
ATOM 926 O O . ILE A 1 121 ? 11.134 2.407 -5.525 1.00 91.56 121 ILE A O 1
ATOM 930 N N . ILE A 1 122 ? 11.609 1.241 -3.660 1.00 92.69 122 ILE A N 1
ATOM 931 C CA . ILE A 1 122 ? 13.019 0.995 -4.000 1.00 92.69 122 ILE A CA 1
ATOM 932 C C . ILE A 1 122 ? 13.124 0.207 -5.310 1.00 92.69 122 ILE A C 1
ATOM 934 O O . ILE A 1 122 ? 13.853 0.620 -6.211 1.00 92.69 122 ILE A O 1
ATOM 938 N N . ILE A 1 123 ? 12.353 -0.875 -5.456 1.00 91.50 123 ILE A N 1
ATOM 939 C CA . ILE A 1 123 ? 12.342 -1.696 -6.676 1.00 91.50 123 ILE A CA 1
ATOM 940 C C . ILE A 1 123 ? 11.959 -0.850 -7.895 1.00 91.50 123 ILE A C 1
ATOM 942 O O . ILE A 1 123 ? 12.635 -0.896 -8.922 1.00 91.50 123 ILE A O 1
ATOM 946 N N . VAL A 1 124 ? 10.908 -0.036 -7.785 1.00 91.25 124 VAL A N 1
ATOM 947 C CA . VAL A 1 124 ? 10.447 0.826 -8.884 1.00 91.25 124 VAL A CA 1
ATOM 948 C C . VAL A 1 124 ? 11.509 1.864 -9.258 1.00 91.25 124 VAL A C 1
ATOM 950 O O . VAL A 1 124 ? 11.742 2.106 -10.444 1.00 91.25 124 VAL A O 1
ATOM 953 N N . ARG A 1 125 ? 12.205 2.441 -8.272 1.00 89.00 125 ARG A N 1
ATOM 954 C CA . ARG A 1 125 ? 13.326 3.367 -8.497 1.00 89.00 125 ARG A CA 1
ATOM 955 C C . ARG A 1 125 ? 14.493 2.704 -9.221 1.00 89.00 125 ARG A C 1
ATOM 957 O O . ARG A 1 125 ? 15.015 3.303 -10.161 1.00 89.00 125 ARG A O 1
ATOM 964 N N . CYS A 1 126 ? 14.861 1.483 -8.836 1.00 89.38 126 CYS A N 1
ATOM 965 C CA . CYS A 1 126 ? 15.882 0.701 -9.534 1.00 89.38 126 CYS A CA 1
ATOM 966 C C . CYS A 1 126 ? 15.483 0.449 -10.996 1.00 89.38 126 CYS A C 1
ATOM 968 O O . CYS A 1 126 ? 16.241 0.791 -11.901 1.00 89.38 126 CYS A O 1
ATOM 970 N N . LEU A 1 127 ? 14.255 -0.026 -11.240 1.00 87.94 127 LEU A N 1
ATOM 971 C CA . LEU A 1 127 ? 13.749 -0.285 -12.594 1.00 87.94 127 LEU A CA 1
ATOM 972 C C . LEU A 1 127 ? 13.739 0.972 -13.470 1.00 87.94 127 LEU A C 1
ATOM 974 O O . LEU A 1 127 ? 14.108 0.922 -14.641 1.00 87.94 127 LEU A O 1
ATOM 978 N N . MET A 1 128 ? 13.348 2.124 -12.920 1.00 87.31 128 MET A N 1
ATOM 979 C CA . MET A 1 128 ? 13.414 3.387 -13.659 1.00 87.31 128 MET A CA 1
ATOM 980 C C . MET A 1 128 ? 14.850 3.796 -13.998 1.00 87.31 128 MET A C 1
ATOM 982 O O . MET A 1 128 ? 15.081 4.345 -15.076 1.00 87.31 128 MET A O 1
ATOM 986 N N . GLY A 1 129 ? 15.808 3.536 -13.103 1.00 86.06 129 GLY A N 1
ATOM 987 C CA . GLY A 1 129 ? 17.234 3.744 -13.360 1.00 86.06 129 GLY A CA 1
ATOM 988 C C . GLY A 1 129 ? 17.734 2.916 -14.546 1.00 86.06 129 GLY A C 1
ATOM 989 O O . GLY A 1 129 ? 18.373 3.462 -15.451 1.00 86.06 129 GLY A O 1
ATOM 990 N N . ASP A 1 130 ? 17.361 1.638 -14.594 1.00 86.31 130 ASP A N 1
ATOM 991 C CA . ASP A 1 130 ? 17.740 0.724 -15.677 1.00 86.31 130 ASP A CA 1
ATOM 992 C C . ASP A 1 130 ? 17.123 1.138 -17.019 1.00 86.31 130 ASP A C 1
ATOM 994 O O . ASP A 1 130 ? 17.820 1.236 -18.034 1.00 86.31 130 ASP A O 1
ATOM 998 N N . VAL A 1 131 ? 15.826 1.467 -17.032 1.00 84.75 131 VAL A N 1
ATOM 999 C CA . VAL A 1 131 ? 15.130 1.908 -18.253 1.00 84.75 131 VAL A CA 1
ATOM 1000 C C . VAL A 1 131 ? 15.715 3.224 -18.785 1.00 84.75 131 VAL A C 1
ATOM 1002 O O . VAL A 1 131 ? 15.925 3.366 -19.995 1.00 84.75 131 VAL A O 1
ATOM 1005 N N . ASN A 1 132 ? 16.036 4.177 -17.904 1.00 83.25 132 ASN A N 1
ATOM 1006 C CA . ASN A 1 132 ? 16.683 5.433 -18.294 1.00 83.25 132 ASN A CA 1
ATOM 1007 C C . ASN A 1 132 ? 18.074 5.195 -18.900 1.00 83.25 132 ASN A C 1
ATOM 1009 O O . ASN A 1 132 ? 18.399 5.777 -19.942 1.00 83.25 132 ASN A O 1
ATOM 1013 N N . SER A 1 133 ? 18.869 4.312 -18.293 1.00 81.06 133 SER A N 1
ATOM 1014 C CA . SER A 1 133 ? 20.209 3.957 -18.776 1.00 81.06 133 SER A CA 1
ATOM 1015 C C . SER A 1 133 ? 20.155 3.310 -20.164 1.00 81.06 133 SER A C 1
ATOM 1017 O O . SER A 1 133 ? 20.898 3.705 -21.065 1.00 81.06 133 SER A O 1
ATOM 1019 N N . TYR A 1 134 ? 19.204 2.394 -20.385 1.00 77.94 134 TYR A N 1
ATOM 1020 C CA . TYR A 1 134 ? 18.995 1.752 -21.686 1.00 77.94 134 TYR A CA 1
ATOM 1021 C C . TYR A 1 134 ? 18.590 2.754 -22.780 1.00 77.94 134 TYR A C 1
ATOM 1023 O O . TYR A 1 134 ? 19.098 2.705 -23.905 1.00 77.94 134 TYR A O 1
ATOM 1031 N N . SER A 1 135 ? 17.704 3.703 -22.455 1.00 71.19 135 SER A N 1
ATOM 1032 C CA . SER A 1 135 ? 17.275 4.745 -23.400 1.00 71.19 135 SER A CA 1
ATOM 1033 C C . SER A 1 135 ? 18.430 5.657 -23.837 1.00 71.19 135 SER A C 1
ATOM 1035 O O . SER A 1 135 ? 18.556 5.975 -25.022 1.00 71.19 135 SER A O 1
ATOM 1037 N N . SER A 1 136 ? 19.319 6.002 -22.901 1.00 70.31 136 SER A N 1
ATOM 1038 C CA . SER A 1 136 ? 20.453 6.900 -23.131 1.00 70.31 136 SER A CA 1
ATOM 1039 C C . SER A 1 136 ? 21.529 6.234 -23.992 1.00 70.31 136 SER A C 1
ATOM 1041 O O . SER A 1 136 ? 22.017 6.835 -24.949 1.00 70.31 136 SER A O 1
ATOM 1043 N N . GLY A 1 137 ? 21.832 4.957 -23.727 1.00 65.44 137 GLY A N 1
ATOM 1044 C CA . GLY A 1 137 ? 22.779 4.174 -24.527 1.00 65.44 137 GLY A CA 1
ATOM 1045 C C . GLY A 1 137 ? 22.325 3.975 -25.978 1.00 65.44 137 GLY A C 1
ATOM 1046 O O . GLY A 1 137 ? 23.125 4.093 -26.904 1.00 65.44 137 GLY A O 1
ATOM 1047 N N . ARG A 1 138 ? 21.023 3.760 -26.211 1.00 59.72 138 ARG A N 1
ATOM 1048 C CA . ARG A 1 138 ? 20.469 3.637 -27.572 1.00 59.72 138 ARG A CA 1
ATOM 1049 C C . ARG A 1 138 ? 20.508 4.965 -28.345 1.00 59.72 138 ARG A C 1
ATOM 1051 O O . ARG A 1 138 ? 20.650 4.947 -29.566 1.00 59.72 138 ARG A O 1
ATOM 1058 N N . SER A 1 139 ? 20.400 6.103 -27.656 1.00 58.12 139 SER A N 1
ATOM 1059 C CA . SER A 1 139 ? 20.487 7.431 -28.281 1.00 58.12 139 SER A CA 1
ATOM 1060 C C . SER A 1 139 ? 21.900 7.729 -28.794 1.00 58.12 139 SER A C 1
ATOM 1062 O O . SER A 1 139 ? 22.042 8.237 -29.901 1.00 58.12 139 SER A O 1
ATOM 1064 N N . TYR A 1 140 ? 22.932 7.330 -28.042 1.00 54.91 140 TYR A N 1
ATOM 1065 C CA . TYR A 1 140 ? 24.338 7.500 -28.430 1.00 54.91 140 TYR A CA 1
ATOM 1066 C C . TYR A 1 140 ? 24.729 6.708 -29.688 1.00 54.91 140 TYR A C 1
ATOM 1068 O O . TYR A 1 140 ? 25.482 7.214 -30.517 1.00 54.91 140 TYR A O 1
ATOM 1076 N N . ILE A 1 141 ? 24.192 5.495 -29.865 1.00 58.38 141 ILE A N 1
ATOM 1077 C CA . ILE A 1 141 ? 24.494 4.636 -31.026 1.00 58.38 141 ILE A CA 1
ATOM 1078 C C . ILE A 1 141 ? 23.845 5.166 -32.317 1.00 58.38 141 ILE A C 1
ATOM 1080 O O . ILE A 1 141 ? 24.325 4.884 -33.405 1.00 58.38 141 ILE A O 1
ATOM 1084 N N . ARG A 1 142 ? 22.758 5.946 -32.227 1.00 54.47 142 ARG A N 1
ATOM 1085 C CA . ARG A 1 142 ? 22.055 6.481 -33.409 1.00 54.47 142 ARG A CA 1
ATOM 1086 C C . ARG A 1 142 ? 22.697 7.763 -33.968 1.00 54.47 142 ARG A C 1
ATOM 1088 O O . ARG A 1 142 ? 22.353 8.177 -35.068 1.00 54.47 142 ARG A O 1
ATOM 1095 N N . THR A 1 143 ? 23.577 8.412 -33.208 1.00 55.91 143 THR A N 1
ATOM 1096 C CA . THR A 1 143 ? 24.230 9.680 -33.585 1.00 55.91 143 THR A CA 1
ATOM 1097 C C . THR A 1 143 ? 25.650 9.526 -34.140 1.00 55.91 143 THR A C 1
ATOM 1099 O O . THR A 1 143 ? 26.262 10.541 -34.463 1.00 55.91 143 THR A O 1
ATOM 1102 N N . GLN A 1 144 ? 26.174 8.300 -34.234 1.00 47.31 144 GLN A N 1
ATOM 1103 C CA . GLN A 1 144 ? 27.409 7.974 -34.963 1.00 47.31 144 GLN A CA 1
ATOM 1104 C C . GLN A 1 144 ? 27.070 7.366 -36.322 1.00 47.31 144 GLN A C 1
ATOM 1106 O O . GLN A 1 144 ? 27.842 7.625 -37.268 1.00 47.31 144 GLN A O 1
#

Sequence (144 aa):
IPRLQTVLSFSTDIYRRELAFGILLVIIGSFGILITIHGLIAFVTLRLILLRIFECCLWFLMIIGGAVGIIGIIFASQVDGFISQSTNPNVNQTAYAEEKLMLGMNGGLALFMSLTLLIGIIIVRCLMGDVNSYSSGRSYIRTQ

Organism: NCBI:txid392030